Protein AF-A0A5N3UIG0-F1 (afdb_monomer_lite)

Organism: Muntiacus muntjak (NCBI:txid9888)

Radius of gyration: 14.71 Å; chains: 1; bounding box: 34×32×35 Å

Foldseek 3Di:
DVVLLVVQVVCVVVVDARAEEEEEEEADDVVLVVVVVVVCVVCVVSRHHYDYHYHYLPDDPVNVVVVLVVLLPDPRHRKYWYFDDRPPDDDDDRDIDIHD

Sequence (100 aa):
QKEIQHGVDSWVSLGNRRPHLSIILVGDNPASHTYVRRKIKAAAAVGICSEIILKPKDVSQEELLDITDRLNADPRVSGILVQLPLPGFGNNTCSSYIAQ

pLDDT: mean 82.31, std 15.74, range [38.69, 95.19]

Secondary structure (DSSP, 8-state):
-HHHHHHHHHHHHTTPPPPEEEEEEES--HHHHHHHHHHHHHHHHTT-EEEEEEE-TT--HHHHHHHHHHHHT-TT--EEEEE---TTS-SS---EEEE-

Structure (mmCIF, N/CA/C/O backbone):
data_AF-A0A5N3UIG0-F1
#
_entry.id   AF-A0A5N3UIG0-F1
#
loop_
_atom_site.group_PDB
_atom_site.id
_atom_site.type_symbol
_atom_site.label_atom_id
_atom_site.label_alt_id
_atom_site.label_comp_id
_atom_site.label_asym_id
_atom_site.label_entity_id
_atom_site.label_seq_id
_atom_site.pdbx_PDB_ins_code
_atom_site.Cartn_x
_atom_site.Cartn_y
_atom_site.Cartn_z
_atom_site.occupancy
_atom_site.B_iso_or_equiv
_atom_site.auth_seq_id
_atom_site.auth_comp_id
_atom_site.auth_asym_id
_atom_site.auth_atom_id
_atom_site.pdbx_PDB_model_num
ATOM 1 N N . GLN A 1 1 ? 19.094 5.228 -3.594 1.00 65.31 1 GLN A N 1
ATOM 2 C CA . GLN A 1 1 ? 18.103 4.839 -4.629 1.00 65.31 1 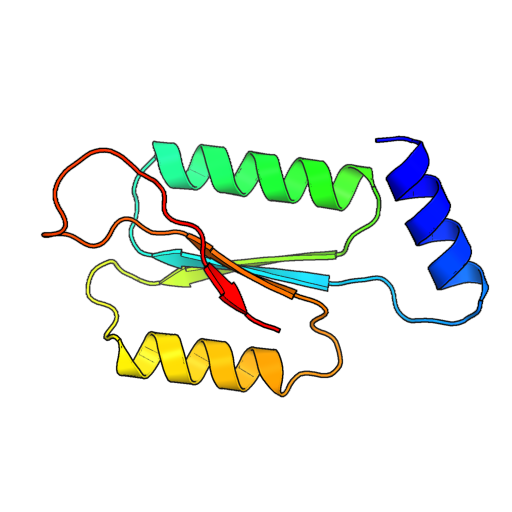GLN A CA 1
ATOM 3 C C . GLN A 1 1 ? 18.664 3.788 -5.589 1.00 65.31 1 GLN A C 1
ATOM 5 O O . GLN A 1 1 ? 18.115 2.698 -5.618 1.00 65.31 1 GLN A O 1
ATOM 10 N N . LYS A 1 2 ? 19.756 4.072 -6.327 1.00 78.56 2 LYS A N 1
ATOM 11 C CA . LYS A 1 2 ? 20.313 3.155 -7.346 1.00 78.56 2 LYS A CA 1
ATOM 12 C C . LYS A 1 2 ? 20.724 1.778 -6.803 1.00 78.56 2 LYS A C 1
ATOM 14 O O . LYS A 1 2 ? 20.477 0.781 -7.460 1.00 78.56 2 LYS A O 1
ATOM 19 N N . GLU A 1 3 ? 21.298 1.712 -5.603 1.00 86.81 3 GLU A N 1
ATOM 20 C CA . GLU A 1 3 ? 21.670 0.436 -4.963 1.00 86.81 3 GLU A CA 1
ATOM 21 C C . GLU A 1 3 ? 20.452 -0.441 -4.655 1.00 86.81 3 GLU A C 1
ATOM 23 O O . GLU A 1 3 ? 20.442 -1.621 -4.986 1.00 86.81 3 GLU A O 1
ATOM 28 N N . ILE A 1 4 ? 19.395 0.151 -4.089 1.00 84.69 4 ILE A N 1
ATOM 29 C CA . ILE A 1 4 ? 18.144 -0.557 -3.778 1.00 84.69 4 ILE A CA 1
ATOM 30 C C . ILE A 1 4 ? 17.486 -1.051 -5.068 1.00 84.69 4 ILE A C 1
ATOM 32 O O . ILE A 1 4 ? 17.054 -2.194 -5.129 1.00 84.69 4 ILE A O 1
ATOM 36 N N . GLN A 1 5 ? 17.459 -0.216 -6.110 1.00 88.69 5 GLN A N 1
ATOM 37 C CA . GLN A 1 5 ? 16.923 -0.596 -7.415 1.00 88.69 5 GLN A CA 1
ATOM 38 C C . GLN A 1 5 ? 17.686 -1.784 -8.020 1.00 88.69 5 GLN A C 1
ATOM 40 O O . GLN A 1 5 ? 17.065 -2.779 -8.374 1.00 88.69 5 GLN A O 1
ATOM 45 N N . HIS A 1 6 ? 19.023 -1.736 -8.054 1.00 90.31 6 HIS A N 1
ATOM 46 C CA . HIS A 1 6 ? 19.828 -2.870 -8.523 1.00 90.31 6 HIS A CA 1
ATOM 47 C C . HIS A 1 6 ? 19.613 -4.133 -7.682 1.00 90.31 6 HIS A C 1
ATOM 49 O O . HIS A 1 6 ? 19.598 -5.235 -8.229 1.00 90.31 6 HIS A O 1
ATOM 55 N N . GLY A 1 7 ? 19.431 -3.987 -6.367 1.00 91.56 7 GLY A N 1
ATOM 56 C CA . GLY A 1 7 ? 19.091 -5.100 -5.484 1.00 91.56 7 GLY A CA 1
ATOM 57 C C . GLY A 1 7 ? 17.753 -5.740 -5.852 1.00 91.56 7 GLY A C 1
ATOM 58 O O . GLY A 1 7 ? 17.676 -6.958 -5.987 1.00 91.56 7 GLY A O 1
ATOM 59 N N . VAL A 1 8 ? 16.720 -4.925 -6.086 1.00 89.88 8 VAL A N 1
ATOM 60 C CA . VAL A 1 8 ? 15.395 -5.392 -6.527 1.00 89.88 8 VAL A CA 1
ATOM 61 C C . VAL A 1 8 ? 15.474 -6.066 -7.897 1.00 89.88 8 VAL A C 1
ATOM 63 O O . VAL A 1 8 ? 14.914 -7.145 -8.079 1.00 89.88 8 VAL A O 1
ATOM 66 N N . ASP A 1 9 ? 16.198 -5.479 -8.847 1.00 92.19 9 ASP A N 1
ATOM 67 C CA . ASP A 1 9 ? 16.337 -6.040 -10.193 1.00 92.19 9 ASP A CA 1
ATOM 68 C C . ASP A 1 9 ? 17.096 -7.374 -10.172 1.00 92.19 9 ASP A C 1
ATOM 70 O O . ASP A 1 9 ? 16.687 -8.335 -10.828 1.00 92.19 9 ASP A O 1
ATOM 74 N N . SER A 1 10 ? 18.151 -7.476 -9.359 1.00 94.94 10 SER A N 1
ATOM 75 C CA . SER A 1 10 ? 18.893 -8.727 -9.156 1.00 94.94 10 SER A CA 1
ATOM 76 C C . SER A 1 10 ? 18.011 -9.792 -8.504 1.00 94.94 10 SER A C 1
ATOM 78 O O . SER A 1 10 ? 17.963 -10.926 -8.972 1.00 94.94 10 SER A O 1
ATOM 80 N N . TRP A 1 11 ? 17.257 -9.423 -7.465 1.00 92.38 11 TRP A N 1
ATOM 81 C CA . TRP A 1 11 ? 16.327 -10.311 -6.768 1.00 92.38 11 TRP A CA 1
ATOM 82 C C . TRP A 1 11 ? 15.284 -10.914 -7.713 1.00 92.38 11 TRP A C 1
ATOM 84 O O . TRP A 1 11 ? 15.072 -12.128 -7.712 1.00 92.38 11 TRP A O 1
ATOM 94 N N . VAL A 1 12 ? 14.679 -10.075 -8.558 1.00 92.62 12 VAL A N 1
ATOM 95 C CA . VAL A 1 12 ? 13.698 -10.507 -9.562 1.00 92.62 12 VAL A CA 1
ATOM 96 C C . VAL A 1 12 ? 14.354 -11.358 -10.653 1.00 92.62 12 VAL A C 1
ATOM 98 O O . VAL A 1 12 ? 13.775 -12.356 -11.076 1.00 92.62 12 VAL A O 1
ATOM 101 N N . SER A 1 13 ? 15.577 -11.026 -11.075 1.00 94.44 13 SER A N 1
ATOM 102 C CA . SER A 1 13 ? 16.320 -11.795 -12.089 1.00 94.44 13 SER A CA 1
ATOM 103 C C . SER A 1 13 ? 16.677 -13.211 -11.628 1.00 94.44 13 SER A C 1
ATOM 105 O O . SER A 1 13 ? 16.801 -14.112 -12.452 1.00 94.44 13 SER A O 1
ATOM 107 N N . LEU A 1 14 ? 16.783 -13.434 -10.315 1.00 95.19 14 LEU A N 1
ATOM 108 C CA . LEU A 1 14 ? 16.946 -14.763 -9.714 1.00 95.19 14 LEU A CA 1
ATOM 109 C C . LEU A 1 14 ? 15.641 -15.591 -9.697 1.00 95.19 14 LEU A C 1
ATOM 111 O O . LEU A 1 14 ? 15.630 -16.698 -9.167 1.00 95.19 14 LEU A O 1
ATOM 115 N N . GLY A 1 15 ? 14.543 -15.072 -10.259 1.00 92.25 15 GLY A N 1
ATOM 116 C CA . GLY A 1 15 ? 13.239 -15.741 -10.326 1.00 92.25 15 GLY A CA 1
ATOM 117 C C . GLY A 1 15 ? 12.328 -15.475 -9.125 1.00 92.25 15 GLY A C 1
ATOM 118 O O . GLY A 1 15 ? 11.224 -16.019 -9.066 1.00 92.25 15 GLY A O 1
ATOM 119 N N . ASN A 1 16 ? 12.750 -14.634 -8.176 1.00 92.50 16 ASN A N 1
ATOM 120 C CA . ASN A 1 16 ? 11.917 -14.270 -7.036 1.00 92.50 16 ASN A CA 1
ATOM 121 C C . ASN A 1 16 ? 10.835 -13.256 -7.430 1.00 92.50 16 ASN A C 1
ATOM 123 O O . ASN A 1 16 ? 10.974 -12.472 -8.372 1.00 92.50 16 ASN A O 1
ATOM 127 N N . ARG A 1 17 ? 9.749 -13.219 -6.653 1.00 90.69 17 ARG A N 1
ATOM 128 C CA . ARG A 1 17 ? 8.703 -12.203 -6.817 1.00 90.69 17 ARG A CA 1
ATOM 129 C C . ARG A 1 17 ? 9.224 -10.824 -6.423 1.00 90.69 17 ARG A C 1
ATOM 131 O O . ARG A 1 17 ? 10.021 -10.682 -5.496 1.00 90.69 17 ARG A O 1
ATOM 138 N N . ARG A 1 18 ? 8.732 -9.802 -7.122 1.00 92.50 18 ARG A N 1
ATOM 139 C CA . ARG A 1 18 ? 9.008 -8.398 -6.810 1.00 92.50 18 ARG A CA 1
ATOM 140 C C . ARG A 1 18 ? 8.469 -8.074 -5.406 1.00 92.50 18 ARG A C 1
ATOM 142 O O . ARG A 1 18 ? 7.325 -8.439 -5.139 1.00 92.50 18 ARG A O 1
ATOM 149 N N . PRO A 1 19 ? 9.246 -7.408 -4.532 1.00 93.56 19 PRO A N 1
ATOM 150 C CA . PRO A 1 19 ? 8.773 -7.070 -3.196 1.00 93.56 19 PRO A CA 1
ATOM 151 C C . PRO A 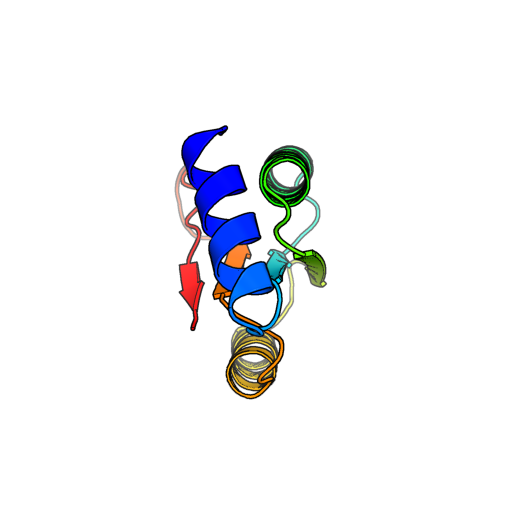1 19 ? 7.521 -6.193 -3.244 1.00 93.56 19 PRO A C 1
ATOM 153 O O . PRO A 1 19 ? 7.422 -5.302 -4.097 1.00 93.56 19 PRO A O 1
ATOM 156 N N . HIS A 1 20 ? 6.598 -6.419 -2.310 1.00 93.56 20 HIS A N 1
ATOM 157 C CA . HIS A 1 20 ? 5.356 -5.656 -2.183 1.00 93.56 20 HIS A CA 1
ATOM 158 C C . HIS A 1 20 ? 5.222 -5.039 -0.792 1.00 93.56 20 HIS A C 1
ATOM 160 O O . HIS A 1 20 ? 5.364 -5.734 0.211 1.00 93.56 20 HIS A O 1
ATOM 166 N N . LEU A 1 21 ? 4.928 -3.742 -0.737 1.00 93.12 21 LEU A N 1
ATOM 167 C CA . LEU A 1 21 ? 4.737 -2.973 0.489 1.00 93.12 21 LEU A CA 1
ATOM 168 C C . LEU A 1 21 ? 3.279 -2.510 0.613 1.00 93.12 21 LEU A C 1
ATOM 170 O O . LEU A 1 21 ? 2.843 -1.630 -0.134 1.00 93.12 21 LEU A O 1
ATOM 174 N N . SER A 1 22 ? 2.553 -3.031 1.597 1.00 93.75 22 SER A N 1
ATOM 175 C CA . SER A 1 22 ? 1.181 -2.599 1.895 1.00 93.75 22 SER A CA 1
ATOM 176 C C . SER A 1 22 ? 1.192 -1.533 2.989 1.00 93.75 22 SER A C 1
ATOM 178 O O . SER A 1 22 ? 1.721 -1.750 4.076 1.00 93.75 22 SER A O 1
ATOM 180 N N . ILE A 1 23 ? 0.630 -0.354 2.718 1.00 92.12 23 ILE A N 1
ATOM 181 C CA . ILE A 1 23 ? 0.596 0.757 3.677 1.00 92.12 23 ILE A CA 1
ATOM 182 C C . ILE A 1 23 ? -0.833 0.958 4.179 1.00 92.12 23 ILE A C 1
ATOM 184 O O . ILE A 1 23 ? -1.701 1.362 3.412 1.00 92.12 23 ILE A O 1
ATOM 188 N N . ILE A 1 24 ? -1.078 0.740 5.468 1.00 90.94 24 ILE A N 1
ATOM 189 C CA . ILE A 1 24 ? -2.363 1.032 6.111 1.00 90.94 24 ILE A CA 1
ATOM 190 C C . ILE A 1 24 ? -2.325 2.477 6.605 1.00 90.94 24 ILE A C 1
ATOM 192 O O . ILE A 1 24 ? -1.490 2.825 7.435 1.00 90.94 24 ILE A O 1
ATOM 196 N N . LEU A 1 25 ? -3.210 3.333 6.100 1.00 89.62 25 LEU A N 1
ATOM 197 C CA . LEU A 1 25 ? -3.318 4.732 6.507 1.00 89.62 25 LEU A CA 1
ATOM 198 C C . LEU A 1 25 ? -4.661 4.959 7.200 1.00 89.62 25 LEU A C 1
ATOM 200 O O . LEU A 1 25 ? -5.715 4.779 6.591 1.00 89.62 25 LEU A O 1
ATOM 204 N N . VAL A 1 26 ? -4.598 5.366 8.467 1.00 88.00 26 VAL A N 1
ATOM 205 C CA . VAL A 1 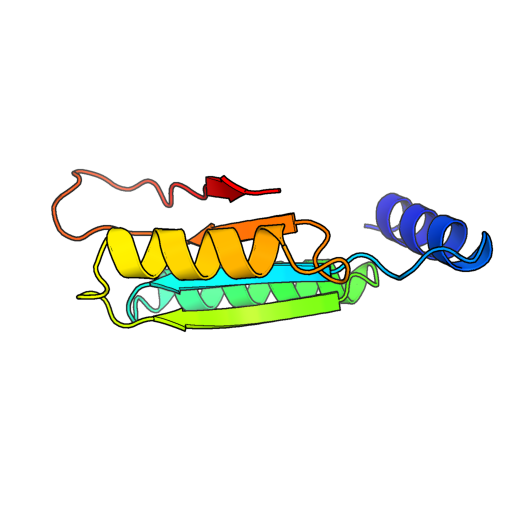26 ? -5.773 5.605 9.309 1.00 88.00 26 VAL A CA 1
ATOM 206 C C . VAL A 1 26 ? -6.086 7.099 9.388 1.00 88.00 26 VAL A C 1
ATOM 208 O O . VAL A 1 26 ? -5.226 7.915 9.730 1.00 88.00 26 VAL A O 1
ATOM 211 N N . GLY A 1 27 ? -7.340 7.448 9.107 1.00 85.12 27 GLY A N 1
ATOM 212 C CA . GLY A 1 27 ? -7.836 8.821 9.094 1.00 85.12 27 GLY A CA 1
ATOM 213 C C . GLY A 1 27 ? -7.487 9.590 7.817 1.00 85.12 27 GLY A C 1
ATOM 214 O O . GLY A 1 27 ? -6.973 9.035 6.853 1.00 85.12 27 GLY A O 1
ATOM 215 N N . ASP A 1 28 ? -7.779 10.892 7.827 1.00 81.06 28 ASP A N 1
ATOM 216 C CA . ASP A 1 28 ? -7.689 11.773 6.650 1.00 81.06 28 ASP A CA 1
ATOM 217 C C . ASP A 1 28 ? -6.781 12.986 6.913 1.00 81.06 28 ASP A C 1
ATOM 219 O O . ASP A 1 28 ? -7.082 14.129 6.579 1.00 81.06 28 ASP A O 1
ATOM 223 N N . ASN A 1 29 ? -5.664 12.772 7.617 1.00 81.88 29 ASN A N 1
ATOM 224 C CA . ASN A 1 29 ? -4.717 13.855 7.884 1.00 81.88 29 ASN A CA 1
ATOM 225 C C . ASN A 1 29 ? -3.924 14.191 6.600 1.00 81.88 29 ASN A C 1
ATOM 227 O O . ASN A 1 29 ? -3.124 13.355 6.156 1.00 81.88 29 ASN A O 1
ATOM 231 N N . PRO A 1 30 ? -4.030 15.412 6.033 1.00 82.50 30 PRO A N 1
ATOM 232 C CA . PRO A 1 30 ? -3.354 15.776 4.782 1.00 82.50 30 PRO A CA 1
ATOM 233 C C . PRO A 1 30 ? -1.827 15.600 4.816 1.00 82.50 30 PRO A C 1
ATOM 235 O O . PRO A 1 30 ? -1.205 15.262 3.798 1.00 82.50 30 PRO A O 1
ATOM 238 N N . ALA A 1 31 ? -1.207 15.787 5.988 1.00 80.38 31 ALA A N 1
ATOM 239 C CA . ALA A 1 31 ? 0.223 15.557 6.178 1.00 80.38 31 ALA A CA 1
ATOM 240 C C . ALA A 1 31 ? 0.574 14.066 6.029 1.00 80.38 31 ALA A C 1
ATOM 242 O O . ALA A 1 31 ? 1.525 13.725 5.319 1.00 80.38 31 ALA A O 1
ATOM 243 N N . SER A 1 32 ? -0.238 13.178 6.611 1.00 81.31 32 SER A N 1
ATOM 244 C CA . SER A 1 32 ? -0.082 11.723 6.493 1.00 81.31 32 SER A CA 1
ATOM 245 C C . SER A 1 32 ? -0.274 11.252 5.053 1.00 81.31 32 SER A C 1
ATOM 247 O O . SER A 1 32 ? 0.550 10.492 4.546 1.00 81.31 32 SER A O 1
ATOM 249 N N . HIS A 1 33 ? -1.282 11.770 4.341 1.00 82.31 33 HIS A N 1
ATOM 250 C CA . HIS A 1 33 ? -1.483 11.471 2.917 1.00 82.31 33 HIS A CA 1
ATOM 251 C C . HIS A 1 33 ? -0.274 11.877 2.068 1.00 82.31 33 HIS A C 1
ATOM 253 O O . HIS A 1 33 ? 0.178 11.121 1.205 1.00 82.31 33 HIS A O 1
ATOM 259 N N . THR A 1 34 ? 0.284 13.063 2.318 1.00 85.88 34 THR A N 1
ATOM 260 C CA . THR A 1 34 ? 1.475 13.544 1.603 1.00 85.88 34 THR A CA 1
ATOM 261 C C . THR A 1 34 ? 2.690 12.666 1.892 1.00 85.88 34 THR A C 1
ATOM 263 O O . THR A 1 34 ? 3.432 12.310 0.973 1.00 85.88 34 THR A O 1
ATOM 266 N N . TYR A 1 35 ? 2.883 12.281 3.152 1.00 82.94 35 TYR A N 1
ATOM 267 C CA . TYR A 1 35 ? 3.983 11.424 3.573 1.00 82.94 35 TYR A CA 1
ATOM 268 C C . TYR A 1 35 ? 3.893 10.015 2.966 1.00 82.94 35 TYR A C 1
ATOM 270 O O . TYR A 1 35 ? 4.861 9.542 2.366 1.00 82.94 35 TYR A O 1
ATOM 278 N N . VAL A 1 36 ? 2.718 9.378 3.011 1.00 86.44 36 VAL A N 1
ATOM 279 C CA . VAL A 1 36 ? 2.491 8.051 2.412 1.00 86.44 36 VAL A CA 1
ATOM 280 C C . VAL A 1 36 ? 2.669 8.088 0.895 1.00 86.44 36 VAL A C 1
ATOM 282 O O . VAL A 1 36 ? 3.355 7.235 0.333 1.00 86.44 36 VAL A O 1
ATOM 285 N N . ARG A 1 37 ? 2.158 9.123 0.215 1.00 87.75 37 ARG A N 1
ATOM 286 C CA . ARG A 1 37 ? 2.384 9.303 -1.230 1.00 87.75 37 ARG A CA 1
ATOM 287 C C . ARG A 1 37 ? 3.869 9.393 -1.577 1.00 87.75 37 ARG A C 1
ATOM 289 O O . ARG A 1 37 ? 4.285 8.852 -2.599 1.00 87.75 37 ARG A O 1
ATOM 296 N N . ARG A 1 38 ? 4.682 10.062 -0.750 1.00 88.44 38 ARG A N 1
ATOM 297 C CA . ARG A 1 38 ? 6.142 10.111 -0.942 1.00 88.44 38 ARG A CA 1
ATOM 298 C C . ARG A 1 38 ? 6.776 8.728 -0.780 1.00 88.44 38 ARG A C 1
ATOM 300 O O . ARG A 1 38 ? 7.615 8.375 -1.604 1.00 88.44 38 ARG A O 1
ATOM 307 N N . LYS A 1 39 ? 6.346 7.934 0.208 1.00 86.25 39 LYS A N 1
ATOM 308 C CA . LYS A 1 39 ? 6.822 6.552 0.399 1.00 86.25 39 LYS A CA 1
ATOM 309 C C . LYS A 1 39 ? 6.504 5.658 -0.797 1.00 86.25 39 LYS A C 1
ATOM 311 O O . LYS A 1 39 ? 7.399 4.982 -1.289 1.00 86.25 39 LYS A O 1
ATOM 316 N N . ILE A 1 40 ? 5.283 5.728 -1.325 1.00 90.38 40 ILE A N 1
ATOM 317 C CA . ILE A 1 40 ? 4.898 4.970 -2.526 1.00 90.38 40 ILE A CA 1
ATOM 318 C C . ILE A 1 40 ? 5.706 5.388 -3.744 1.00 90.38 40 ILE A C 1
ATOM 320 O O . ILE A 1 40 ? 6.212 4.536 -4.467 1.00 90.38 40 ILE A O 1
ATOM 324 N N 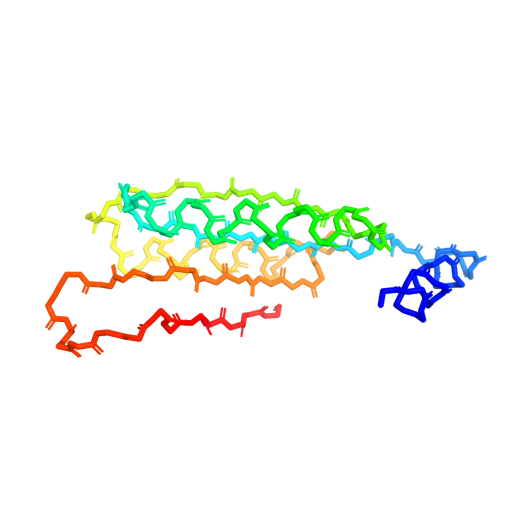. LYS A 1 41 ? 5.892 6.694 -3.959 1.00 90.62 41 LYS A N 1
ATOM 325 C CA . LYS A 1 41 ? 6.743 7.172 -5.056 1.00 90.62 41 LYS A CA 1
ATOM 326 C C . LYS A 1 41 ? 8.177 6.661 -4.923 1.00 90.62 41 LYS A C 1
ATOM 328 O O . LYS A 1 41 ? 8.767 6.265 -5.922 1.00 90.62 41 LYS A O 1
ATOM 333 N N . ALA A 1 42 ? 8.727 6.647 -3.709 1.00 89.75 42 ALA A N 1
ATOM 334 C CA . ALA A 1 42 ? 10.067 6.130 -3.458 1.00 89.75 42 ALA A CA 1
ATOM 335 C C . ALA A 1 42 ? 10.162 4.615 -3.705 1.00 89.75 42 ALA A C 1
ATOM 337 O O . ALA A 1 42 ? 11.116 4.185 -4.349 1.00 89.75 42 ALA A O 1
ATOM 338 N N . ALA A 1 43 ? 9.170 3.838 -3.254 1.00 89.88 43 ALA A N 1
ATOM 339 C CA . ALA A 1 43 ? 9.070 2.398 -3.492 1.00 89.88 43 ALA A CA 1
ATOM 340 C C . ALA A 1 43 ? 8.970 2.085 -4.994 1.00 89.88 43 ALA A C 1
ATOM 342 O O . ALA A 1 43 ? 9.782 1.330 -5.526 1.00 89.88 43 ALA A O 1
ATOM 343 N N . ALA A 1 44 ? 8.064 2.754 -5.708 1.00 91.31 44 ALA A N 1
ATOM 344 C CA . ALA A 1 44 ? 7.912 2.600 -7.152 1.00 91.31 44 ALA A CA 1
ATOM 345 C C . ALA A 1 44 ? 9.203 2.954 -7.910 1.00 91.31 44 ALA A C 1
ATOM 347 O O . ALA A 1 44 ? 9.595 2.241 -8.830 1.00 91.31 44 ALA A O 1
ATOM 348 N N . ALA A 1 45 ? 9.909 4.009 -7.489 1.00 91.44 45 ALA A N 1
ATOM 349 C CA . ALA A 1 45 ? 11.162 4.437 -8.110 1.00 91.44 45 ALA A CA 1
ATOM 350 C C . ALA A 1 45 ? 12.322 3.435 -7.952 1.00 91.44 45 ALA A C 1
ATOM 352 O O . ALA A 1 45 ? 13.292 3.528 -8.696 1.00 91.44 45 ALA A O 1
ATOM 353 N N . VAL A 1 46 ? 12.250 2.499 -6.999 1.00 91.56 46 VAL A N 1
ATOM 354 C CA . VAL A 1 46 ? 13.210 1.381 -6.870 1.00 91.56 46 VAL A CA 1
ATOM 355 C C . VAL A 1 46 ? 12.629 0.052 -7.343 1.00 91.56 46 VAL A C 1
ATOM 357 O O . VAL A 1 46 ? 13.258 -0.986 -7.178 1.00 91.56 46 VAL A O 1
ATOM 360 N N . GLY A 1 47 ? 11.429 0.066 -7.924 1.00 90.50 47 GLY A N 1
ATOM 361 C CA . GLY A 1 47 ? 10.789 -1.135 -8.431 1.00 90.50 47 GLY A CA 1
ATOM 362 C C . GLY A 1 47 ? 10.069 -1.981 -7.378 1.00 90.50 47 GLY A C 1
ATOM 363 O O . GLY A 1 47 ? 9.801 -3.145 -7.644 1.00 90.50 47 GLY A O 1
ATOM 364 N N . ILE A 1 48 ? 9.728 -1.442 -6.214 1.00 93.00 48 ILE A N 1
ATOM 365 C CA . ILE A 1 48 ? 8.898 -2.133 -5.219 1.00 93.00 48 ILE A CA 1
ATOM 366 C C . ILE A 1 48 ? 7.418 -1.873 -5.536 1.00 93.00 48 ILE A C 1
ATOM 368 O O . ILE A 1 48 ? 7.012 -0.724 -5.741 1.00 93.00 48 ILE A O 1
ATOM 372 N N . CYS A 1 49 ? 6.609 -2.932 -5.579 1.00 92.69 49 CYS A N 1
ATOM 373 C CA . CYS A 1 49 ? 5.154 -2.817 -5.675 1.00 92.69 49 CYS A CA 1
ATOM 374 C C . CYS A 1 49 ? 4.613 -2.262 -4.354 1.00 92.69 49 CYS A C 1
ATOM 376 O O . CYS A 1 49 ? 5.117 -2.597 -3.288 1.00 92.69 49 CYS A O 1
ATOM 378 N N . SER A 1 50 ? 3.626 -1.372 -4.392 1.00 93.06 50 SER A N 1
ATOM 379 C CA . SER A 1 50 ? 3.050 -0.842 -3.155 1.00 93.06 50 SER A CA 1
ATOM 380 C C . SER A 1 50 ? 1.593 -0.448 -3.316 1.00 93.06 50 SER A C 1
ATOM 382 O O . SER A 1 50 ? 1.161 -0.080 -4.408 1.00 93.06 50 SER A O 1
ATOM 384 N N . GLU A 1 51 ? 0.849 -0.509 -2.217 1.00 93.06 51 GLU A N 1
ATOM 385 C CA . GLU A 1 51 ? -0.560 -0.121 -2.152 1.00 93.06 51 GLU A CA 1
ATOM 386 C C . GLU A 1 51 ? -0.869 0.677 -0.879 1.00 93.06 51 GLU A C 1
ATOM 388 O O . GLU A 1 51 ? -0.135 0.604 0.109 1.00 93.06 51 GLU A O 1
ATOM 393 N N . ILE A 1 52 ? -1.965 1.443 -0.908 1.00 92.12 52 ILE A N 1
ATOM 394 C CA . ILE A 1 52 ? -2.516 2.120 0.274 1.00 92.12 52 ILE A CA 1
ATOM 395 C C . ILE A 1 52 ? -3.857 1.485 0.614 1.00 92.12 52 ILE A C 1
ATOM 397 O O . ILE A 1 52 ? -4.763 1.474 -0.217 1.00 92.12 52 ILE A O 1
ATOM 401 N N . ILE A 1 53 ? -4.008 1.063 1.863 1.00 92.38 53 ILE A N 1
ATOM 402 C CA . ILE A 1 53 ? -5.276 0.664 2.462 1.00 92.38 53 ILE A CA 1
ATOM 403 C C . ILE A 1 53 ? -5.727 1.816 3.357 1.00 92.38 53 ILE A C 1
ATOM 405 O O . ILE A 1 53 ? -5.157 2.054 4.421 1.00 92.38 53 ILE A O 1
ATOM 409 N N . LEU A 1 54 ? -6.728 2.568 2.901 1.00 91.12 54 LEU A N 1
ATOM 410 C CA . LEU A 1 54 ? -7.310 3.665 3.672 1.00 91.12 54 LEU A CA 1
ATOM 411 C C . LEU A 1 54 ? -8.334 3.116 4.664 1.00 91.12 54 LEU A C 1
ATOM 413 O O . LEU A 1 54 ? -9.228 2.354 4.287 1.00 91.12 54 LEU A O 1
ATOM 417 N N . LYS A 1 55 ? -8.218 3.533 5.923 1.00 91.44 55 LYS A N 1
ATOM 418 C CA . LYS A 1 55 ? -9.173 3.221 6.986 1.00 91.44 55 LYS A CA 1
ATOM 419 C C . LYS A 1 55 ? -9.641 4.499 7.671 1.00 91.44 55 LYS A C 1
ATOM 421 O O . LYS A 1 55 ? -8.862 5.447 7.791 1.00 91.44 55 LYS A O 1
ATOM 426 N N . PRO A 1 56 ? -10.909 4.567 8.094 1.00 88.62 56 PRO A N 1
ATOM 427 C CA . PRO A 1 56 ? -11.414 5.746 8.773 1.00 88.62 56 PRO A CA 1
ATOM 428 C C . PRO A 1 56 ? -10.791 5.853 10.175 1.00 88.62 56 PRO A C 1
ATOM 430 O O . PRO A 1 56 ? -10.234 4.894 10.703 1.00 88.62 56 PRO A O 1
ATOM 433 N N . LYS A 1 57 ? -10.823 7.046 10.775 1.00 84.50 57 LYS A N 1
ATOM 434 C CA . LYS A 1 57 ? -10.148 7.332 12.060 1.00 84.50 57 LYS A CA 1
ATOM 435 C C . LYS A 1 57 ? -10.715 6.559 13.261 1.00 84.50 57 LYS A C 1
ATOM 437 O O . LYS A 1 57 ? -10.082 6.523 14.308 1.00 84.50 57 LYS A O 1
ATOM 442 N N . ASP A 1 58 ? -11.930 6.049 13.120 1.00 84.25 58 ASP A N 1
ATOM 443 C CA . ASP A 1 58 ? -12.701 5.275 14.091 1.00 84.25 58 ASP A CA 1
ATOM 444 C C . ASP A 1 58 ? -12.559 3.761 13.885 1.00 84.25 58 ASP A C 1
ATOM 446 O O . ASP A 1 58 ? -13.218 2.994 14.582 1.00 84.25 58 ASP A O 1
ATOM 450 N N . VAL A 1 59 ? -11.685 3.334 12.961 1.00 86.88 59 VAL A N 1
ATOM 451 C CA . VAL A 1 59 ? -11.306 1.926 12.805 1.00 86.88 59 VAL A CA 1
ATOM 452 C C . VAL A 1 59 ? -10.891 1.349 14.159 1.00 86.88 59 VAL A C 1
ATOM 454 O O . VAL A 1 59 ? -10.109 1.954 14.902 1.00 86.88 59 VAL A O 1
ATOM 457 N N . SER A 1 60 ? -11.435 0.184 14.500 1.00 86.56 60 SER A N 1
ATOM 458 C CA . SER A 1 60 ? -11.101 -0.469 15.760 1.00 86.56 60 SER A CA 1
ATOM 459 C C . SER A 1 60 ? -9.691 -1.062 15.701 1.00 86.56 60 SER A C 1
ATOM 461 O O . SER A 1 60 ? -9.154 -1.371 14.635 1.00 86.56 60 SER A O 1
ATOM 463 N N . GLN A 1 61 ? -9.076 -1.247 16.870 1.00 82.88 61 GLN A N 1
ATOM 464 C CA . GLN A 1 61 ? -7.799 -1.955 16.957 1.00 82.88 61 GLN A CA 1
ATOM 465 C C . GLN A 1 61 ? -7.921 -3.397 16.445 1.00 82.88 61 GLN A C 1
ATOM 467 O O . GLN A 1 61 ? -7.012 -3.874 15.777 1.00 82.88 61 GLN A O 1
ATOM 472 N N . GLU A 1 62 ? -9.038 -4.066 16.734 1.00 86.50 62 GLU A N 1
ATOM 473 C CA . GLU A 1 62 ? -9.336 -5.416 16.246 1.00 86.50 62 GLU A CA 1
ATOM 474 C C . GLU A 1 62 ? -9.376 -5.457 14.715 1.00 86.50 62 GLU A C 1
ATOM 476 O O . GLU A 1 62 ? -8.696 -6.276 14.112 1.00 86.50 62 GLU A O 1
ATOM 481 N N . GLU A 1 63 ? -10.044 -4.496 14.069 1.00 87.75 63 GLU A N 1
ATOM 482 C CA . GLU A 1 63 ? -10.072 -4.427 12.606 1.00 87.75 63 GLU A CA 1
ATOM 483 C C . GLU A 1 63 ? -8.671 -4.168 12.020 1.00 87.75 63 GLU A C 1
ATOM 485 O O . GLU A 1 63 ? -8.312 -4.737 10.989 1.00 87.75 63 GLU A O 1
ATOM 490 N N . LEU A 1 64 ? -7.845 -3.336 12.667 1.00 86.81 64 LEU A N 1
ATOM 491 C CA . LEU A 1 64 ? -6.457 -3.122 12.239 1.00 86.81 64 LEU A CA 1
ATOM 492 C C . LEU A 1 64 ? -5.598 -4.384 12.376 1.00 86.81 64 LEU A C 1
ATOM 494 O O . LEU A 1 64 ? -4.770 -4.642 11.498 1.00 86.81 64 LEU A O 1
ATOM 498 N N . LEU A 1 65 ? -5.786 -5.154 13.449 1.00 87.62 65 LEU A N 1
ATOM 499 C CA . LEU A 1 65 ? -5.117 -6.438 13.648 1.00 87.62 65 LEU A CA 1
ATOM 500 C C . LEU A 1 65 ? -5.562 -7.443 12.585 1.00 87.62 65 LEU A C 1
ATOM 502 O O . LEU A 1 65 ? -4.703 -7.984 11.903 1.00 87.62 65 LEU A O 1
ATOM 506 N N . ASP A 1 66 ? -6.863 -7.571 12.328 1.00 91.81 66 ASP A N 1
ATOM 507 C CA . ASP A 1 66 ? -7.403 -8.455 11.289 1.00 91.81 66 ASP A CA 1
ATOM 508 C C . ASP A 1 66 ? -6.850 -8.129 9.897 1.00 91.81 66 ASP A C 1
ATOM 510 O O . ASP A 1 66 ? -6.505 -9.020 9.118 1.00 91.81 66 ASP A O 1
ATOM 514 N N . ILE A 1 67 ? -6.756 -6.842 9.547 1.00 91.44 67 ILE A N 1
ATOM 515 C CA . ILE A 1 67 ? -6.146 -6.426 8.276 1.00 91.44 67 ILE A CA 1
ATOM 516 C C . ILE A 1 67 ? -4.668 -6.813 8.255 1.00 91.44 67 ILE A C 1
ATOM 518 O O . ILE A 1 67 ? -4.191 -7.320 7.242 1.00 91.44 67 ILE A O 1
ATOM 522 N N . THR A 1 68 ? -3.950 -6.573 9.352 1.00 89.56 68 THR A N 1
ATOM 523 C CA . THR A 1 68 ? -2.525 -6.901 9.460 1.00 89.56 68 THR A CA 1
ATOM 524 C C . THR A 1 68 ? -2.305 -8.406 9.328 1.00 89.56 68 THR A C 1
ATOM 526 O O . THR A 1 68 ? -1.489 -8.819 8.514 1.00 89.56 68 THR A O 1
ATOM 529 N N . ASP A 1 69 ? -3.093 -9.229 10.015 1.00 91.31 69 ASP A N 1
ATOM 530 C CA . ASP A 1 69 ? -3.016 -10.689 9.958 1.00 91.31 69 ASP A CA 1
ATOM 531 C C . ASP A 1 69 ? -3.331 -11.223 8.560 1.00 91.31 69 ASP A C 1
ATOM 533 O O . ASP A 1 69 ? -2.641 -12.109 8.051 1.00 91.31 69 ASP A O 1
ATOM 537 N N . ARG A 1 70 ? -4.325 -10.638 7.881 1.00 92.88 70 ARG A N 1
ATOM 538 C CA . ARG A 1 70 ? -4.627 -10.970 6.482 1.00 92.88 70 ARG A CA 1
ATOM 539 C C . ARG A 1 70 ? -3.475 -10.643 5.538 1.00 92.88 70 ARG A C 1
ATOM 541 O O . ARG A 1 70 ? -3.281 -11.373 4.570 1.00 92.88 70 ARG A O 1
ATOM 548 N N . LEU A 1 71 ? -2.754 -9.551 5.782 1.00 93.38 71 LEU A N 1
ATOM 549 C CA . LEU A 1 71 ? -1.598 -9.165 4.976 1.00 93.38 71 LEU A CA 1
ATOM 550 C C . LEU A 1 71 ? -0.376 -10.034 5.297 1.00 93.38 71 LEU A C 1
ATOM 552 O O . LEU A 1 71 ? 0.280 -10.475 4.361 1.00 93.38 71 LEU A O 1
ATOM 556 N N . ASN A 1 72 ? -0.130 -10.353 6.571 1.00 89.00 72 ASN A N 1
ATOM 557 C CA . ASN A 1 72 ? 0.930 -11.276 6.999 1.00 89.00 72 ASN A CA 1
ATOM 558 C C . ASN A 1 72 ? 0.733 -12.676 6.381 1.00 89.00 72 ASN A C 1
ATOM 560 O O . ASN A 1 72 ? 1.689 -13.378 6.058 1.00 89.00 72 ASN A O 1
ATOM 564 N N . ALA A 1 73 ? -0.522 -13.105 6.204 1.00 92.50 73 ALA A N 1
ATOM 565 C CA . ALA A 1 73 ? -0.856 -14.382 5.578 1.00 92.50 73 ALA A CA 1
ATOM 566 C C . ALA A 1 73 ? -0.769 -14.366 4.037 1.00 92.50 73 ALA A C 1
ATOM 568 O O . ALA A 1 73 ? -0.852 -15.427 3.412 1.00 92.50 73 ALA A O 1
ATOM 569 N N . ASP A 1 74 ? -0.633 -13.197 3.401 1.00 92.88 74 ASP A N 1
ATOM 570 C CA . ASP A 1 74 ? -0.564 -13.085 1.947 1.00 92.88 74 ASP A CA 1
ATOM 571 C C . ASP A 1 74 ? 0.888 -13.250 1.460 1.00 92.88 74 ASP A C 1
ATOM 573 O O . ASP A 1 74 ? 1.699 -12.338 1.618 1.00 92.88 74 ASP A O 1
ATOM 577 N N . PRO A 1 75 ? 1.236 -14.346 0.754 1.00 90.06 75 PRO A N 1
ATOM 578 C CA . PRO A 1 75 ? 2.600 -14.590 0.276 1.00 90.06 75 PRO A CA 1
ATOM 579 C C . PRO A 1 75 ? 3.053 -13.615 -0.825 1.00 90.06 75 PRO A C 1
ATOM 581 O O . PRO A 1 75 ? 4.138 -13.769 -1.395 1.00 90.06 75 PRO A O 1
ATOM 584 N N . ARG A 1 76 ? 2.197 -12.674 -1.233 1.00 89.94 76 ARG A N 1
ATOM 585 C CA . ARG A 1 76 ? 2.548 -11.580 -2.141 1.00 89.94 76 ARG A CA 1
ATOM 586 C C . ARG A 1 76 ? 3.075 -10.370 -1.381 1.00 89.94 76 ARG A C 1
ATOM 588 O O . ARG A 1 76 ? 3.834 -9.615 -1.977 1.00 89.94 76 ARG A O 1
ATOM 595 N N . VAL A 1 77 ? 2.695 -10.190 -0.118 1.00 92.00 77 VAL A N 1
ATOM 596 C CA . VAL A 1 77 ? 3.106 -9.061 0.719 1.00 92.00 77 VAL A CA 1
ATOM 597 C C . VAL A 1 77 ? 4.486 -9.359 1.299 1.00 92.00 77 VAL A C 1
ATOM 599 O O . VAL A 1 77 ? 4.753 -10.448 1.788 1.00 92.00 77 VAL A O 1
ATOM 602 N N . SER A 1 78 ? 5.407 -8.408 1.165 1.00 90.75 78 SER A N 1
ATOM 603 C CA . SER A 1 78 ? 6.783 -8.521 1.678 1.00 90.75 78 SER A CA 1
ATOM 604 C C . SER A 1 78 ? 7.039 -7.612 2.877 1.00 90.75 78 SER A C 1
ATOM 606 O O . SER A 1 78 ? 8.102 -7.677 3.487 1.00 90.75 78 SER A O 1
ATOM 608 N N . GLY A 1 79 ? 6.104 -6.713 3.167 1.00 89.81 79 GLY A N 1
ATOM 609 C CA . GLY A 1 79 ? 6.150 -5.853 4.331 1.00 89.81 79 GLY A CA 1
ATOM 610 C C . GLY A 1 79 ? 4.903 -4.994 4.430 1.00 89.81 79 GLY A C 1
ATOM 611 O O . GLY A 1 79 ? 4.288 -4.620 3.425 1.00 89.81 79 GLY A O 1
ATOM 612 N N . ILE A 1 80 ? 4.550 -4.658 5.662 1.00 90.31 80 ILE A N 1
ATOM 613 C CA . ILE A 1 80 ? 3.378 -3.853 5.984 1.00 90.31 80 ILE A CA 1
ATOM 614 C C . ILE A 1 80 ? 3.836 -2.630 6.761 1.00 90.31 80 ILE A C 1
ATOM 616 O O . ILE A 1 80 ? 4.702 -2.713 7.629 1.00 90.31 80 ILE A O 1
ATOM 620 N N . LEU A 1 81 ? 3.245 -1.480 6.459 1.00 88.75 81 LEU A N 1
ATOM 621 C CA . LEU A 1 81 ? 3.498 -0.229 7.154 1.00 88.75 81 LEU A CA 1
ATOM 622 C C . LEU A 1 81 ? 2.181 0.357 7.652 1.00 88.75 81 LEU A C 1
ATOM 624 O O . LEU A 1 81 ? 1.357 0.786 6.850 1.00 88.75 81 LEU A O 1
ATOM 628 N N . VAL A 1 82 ? 2.007 0.466 8.964 1.00 85.94 82 VAL A N 1
ATOM 629 C CA . VAL A 1 82 ? 0.835 1.138 9.543 1.00 85.94 82 VAL A CA 1
ATOM 630 C C . VAL A 1 82 ? 1.186 2.590 9.847 1.00 85.94 82 VAL A C 1
ATOM 632 O O . VAL A 1 82 ? 2.084 2.858 10.641 1.00 85.94 82 VAL A O 1
ATOM 635 N N . GLN A 1 83 ? 0.503 3.537 9.202 1.00 81.56 83 GLN A N 1
ATOM 636 C CA . GLN A 1 83 ? 0.670 4.978 9.375 1.00 81.56 83 GLN A CA 1
ATOM 637 C C . GLN A 1 83 ? -0.424 5.546 10.288 1.00 81.56 83 GLN A C 1
ATOM 639 O O . GLN A 1 83 ? -1.592 5.630 9.906 1.00 81.56 83 GLN A O 1
ATOM 644 N N . LEU A 1 8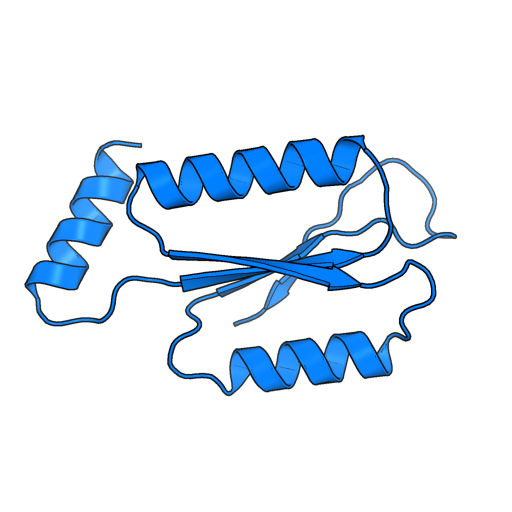4 ? -0.007 6.009 11.468 1.00 69.81 84 LEU A N 1
ATOM 645 C CA . LEU A 1 84 ? -0.848 6.685 12.465 1.00 69.81 84 LEU A CA 1
ATOM 646 C C . LEU A 1 84 ? -0.780 8.223 12.293 1.00 69.81 84 LEU A C 1
ATOM 648 O O . LEU A 1 84 ? 0.146 8.721 11.635 1.00 69.81 84 LEU A O 1
ATOM 652 N N . PRO A 1 85 ? -1.765 8.988 12.809 1.00 60.81 85 PRO A N 1
ATOM 653 C CA . PRO A 1 85 ? -1.903 9.205 14.257 1.00 60.81 85 PRO A CA 1
ATOM 654 C C . PRO A 1 85 ? -3.180 8.603 14.878 1.00 60.81 85 PRO A C 1
ATOM 656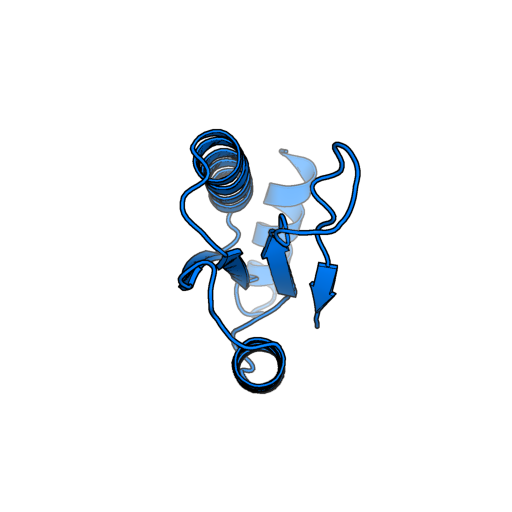 O O . PRO A 1 85 ? -4.248 8.658 14.276 1.00 60.81 85 PRO A O 1
ATOM 659 N N . LEU A 1 86 ? -3.086 8.104 16.119 1.00 49.78 86 LEU A N 1
ATOM 660 C CA . LEU A 1 86 ? -4.259 7.794 16.949 1.00 49.78 86 LEU A CA 1
ATOM 661 C C . LEU A 1 86 ? -4.774 9.087 17.609 1.00 49.78 86 LEU A C 1
ATOM 663 O O . LEU A 1 86 ? -3.978 9.789 18.243 1.00 49.78 86 LEU A O 1
ATOM 667 N N . PRO A 1 87 ? -6.073 9.425 17.517 1.00 43.03 87 PRO A N 1
ATOM 668 C CA . PRO A 1 87 ? -6.634 10.508 18.316 1.00 43.03 87 PRO A CA 1
ATOM 669 C C . PRO A 1 87 ? -6.531 10.140 19.808 1.00 43.03 87 PRO A C 1
ATOM 671 O O . PRO A 1 87 ? -7.117 9.157 20.244 1.00 43.03 87 PRO A O 1
ATOM 674 N N . GLY A 1 88 ? -5.762 10.913 20.583 1.00 48.00 88 GLY A N 1
ATOM 675 C CA . GLY A 1 88 ? -5.603 10.728 22.036 1.00 48.00 88 GLY A CA 1
ATOM 676 C C . GLY A 1 88 ? -4.193 10.370 22.521 1.00 48.00 88 GLY A C 1
ATOM 677 O O . GLY A 1 88 ? -3.938 10.463 23.718 1.00 48.00 88 GLY A O 1
ATOM 678 N N . PHE A 1 89 ? -3.250 10.042 21.632 1.00 42.47 89 PHE A N 1
ATOM 679 C CA . PHE A 1 89 ? -1.838 9.905 22.008 1.00 42.47 89 PHE A CA 1
ATOM 680 C C . PHE A 1 89 ? -1.109 11.237 21.800 1.00 42.47 89 PHE A C 1
ATOM 682 O O . PHE A 1 89 ? -0.987 11.733 20.680 1.00 42.47 89 PHE A O 1
ATOM 689 N N . GLY A 1 90 ? -0.672 11.850 22.901 1.00 38.69 90 GLY A N 1
ATOM 690 C CA . GLY A 1 90 ? 0.001 13.144 22.901 1.00 38.69 90 GLY A CA 1
ATOM 691 C C . GLY A 1 90 ? 1.258 13.181 22.023 1.00 38.69 90 GLY A C 1
ATOM 692 O O . GLY A 1 90 ? 2.104 12.297 22.082 1.00 38.69 90 GLY A O 1
ATOM 693 N N . ASN A 1 91 ? 1.375 14.276 21.272 1.00 39.72 91 ASN A N 1
ATOM 694 C CA . ASN A 1 91 ? 2.575 14.825 20.635 1.00 39.72 91 ASN A CA 1
ATOM 695 C C . ASN A 1 91 ? 3.244 14.036 19.482 1.00 39.72 91 ASN A C 1
ATOM 697 O O . ASN A 1 91 ? 4.099 13.172 19.652 1.00 39.72 91 ASN A O 1
ATOM 701 N N . ASN A 1 92 ? 2.957 14.521 18.267 1.00 39.78 92 ASN A N 1
ATOM 702 C CA . ASN A 1 92 ? 3.922 14.811 17.194 1.00 39.78 92 ASN A CA 1
ATOM 703 C C . ASN A 1 92 ? 4.817 13.711 16.610 1.00 39.78 92 ASN A C 1
ATOM 705 O O . ASN A 1 92 ? 5.731 14.031 15.850 1.00 39.78 92 ASN A O 1
ATOM 709 N N . THR A 1 93 ? 4.517 12.434 16.824 1.00 40.81 93 THR A N 1
ATOM 710 C CA . THR A 1 93 ? 5.284 11.369 16.167 1.00 40.81 93 THR A CA 1
ATOM 711 C C . THR A 1 93 ? 4.361 10.498 15.330 1.00 40.81 93 THR A C 1
ATOM 713 O O . THR A 1 93 ? 3.525 9.763 15.846 1.00 40.81 93 THR A O 1
ATOM 716 N N . CYS A 1 94 ? 4.513 10.596 14.007 1.00 45.41 94 CYS A N 1
ATOM 717 C CA . CYS A 1 94 ? 4.024 9.612 13.046 1.00 45.41 94 CYS A CA 1
ATOM 718 C C . CYS A 1 94 ? 4.714 8.271 13.341 1.00 45.41 94 CYS A C 1
ATOM 720 O O . CYS A 1 94 ? 5.718 7.946 12.713 1.00 45.41 94 CYS A O 1
ATOM 722 N N . SER A 1 95 ? 4.234 7.534 14.343 1.00 51.47 95 SER A N 1
ATOM 723 C CA . SER A 1 95 ? 4.793 6.232 14.692 1.00 51.47 95 SER A CA 1
ATOM 724 C C . SER A 1 95 ? 4.342 5.243 13.629 1.00 51.47 95 SER A C 1
ATOM 726 O O . SER A 1 95 ? 3.164 4.899 13.545 1.00 51.47 95 SER A O 1
ATOM 728 N N . SER A 1 96 ? 5.258 4.885 12.735 1.00 55.66 96 SER A N 1
ATOM 729 C CA . SER A 1 96 ? 5.007 3.862 11.736 1.00 55.66 96 SER A CA 1
ATOM 730 C C . SER A 1 96 ? 5.401 2.499 12.289 1.00 55.66 96 SER A C 1
ATOM 732 O O . SER A 1 96 ? 6.566 2.316 12.639 1.00 55.66 96 SER A O 1
ATOM 734 N N . TYR A 1 97 ? 4.459 1.559 12.351 1.00 62.88 97 TYR A N 1
ATOM 735 C CA . TYR A 1 97 ? 4.725 0.173 12.744 1.00 62.88 97 TYR A CA 1
ATOM 736 C C . TYR A 1 97 ? 4.997 -0.679 11.500 1.00 62.88 97 TYR A C 1
ATOM 738 O O . TYR A 1 97 ? 4.296 -0.522 10.497 1.00 62.88 97 TYR A O 1
ATOM 746 N N . ILE A 1 98 ? 6.019 -1.540 11.555 1.00 60.12 98 ILE A N 1
ATOM 747 C CA . ILE A 1 98 ? 6.336 -2.502 10.491 1.00 60.12 98 ILE A CA 1
ATOM 748 C C . ILE A 1 98 ? 5.851 -3.879 10.946 1.00 60.12 98 ILE A C 1
ATOM 750 O O . ILE A 1 98 ? 6.357 -4.396 11.940 1.00 60.12 98 ILE A O 1
ATOM 754 N N . ALA A 1 99 ? 4.892 -4.447 10.216 1.00 57.00 99 ALA A N 1
ATOM 755 C CA . ALA A 1 99 ? 4.475 -5.844 10.351 1.00 57.00 99 ALA A CA 1
ATOM 756 C C . ALA A 1 99 ? 5.026 -6.664 9.166 1.00 57.00 99 ALA A C 1
ATOM 758 O O . ALA A 1 99 ? 5.350 -6.083 8.121 1.00 57.00 99 ALA A O 1
ATOM 759 N N . GLN A 1 100 ? 5.215 -7.972 9.369 1.00 42.56 100 GLN A N 1
ATOM 760 C CA . GLN A 1 100 ? 5.858 -8.897 8.426 1.00 42.56 100 GLN A CA 1
ATOM 761 C C . GLN A 1 100 ? 4.847 -9.856 7.815 1.00 42.56 100 GLN A C 1
ATOM 763 O O . GLN A 1 100 ? 4.283 -10.654 8.596 1.00 42.56 100 GLN A O 1
#

InterPro domains:
  IPR000672 Tetrahydrofolate dehydrogenase/cyclohydrolase [PR00085] (19-41)
  IPR000672 Tetrahydrofolate dehydrogenase/cyclohydrolase [PR00085] (60-87)
  IPR020630 Tetrahydrofolate dehydrogenase/cyclohydrolase, catalytic domain [PF00763] (2-88)
  IPR046346 Aminoacid dehydrogenase-like, N-terminal domain superfamily [SSF53223] (2-91)